Protein AF-A0AA39JXA2-F1 (afdb_monomer_lite)

Secondary structure (DSSP, 8-state):
-PPPP-EEEEEEEE-SSS-EEEE-TTS-EEEE-TT-EEEE---EEEEEEETTEEEEEEEEETTEEEEEE-S---TT--EEEEEEE-

Radius of gyration: 12.96 Å; chains: 1; bounding box: 42×24×29 Å

Organism: Armillaria tabescens (NCBI:txid1929756)

Sequence (86 aa):
MSVFIAVTSFTITNAGTVDGVISDPGGAITQLPVHASASFAIPGPYTINLNNVIGATMNFNDGNLNINKAAGTVPGAEFTVAVTVA

Structure (mmCIF, N/CA/C/O backbone):
data_AF-A0AA39JXA2-F1
#
_entry.id   AF-A0AA39JXA2-F1
#
loop_
_atom_site.group_PDB
_atom_site.id
_atom_site.type_symbol
_atom_site.label_atom_id
_atom_site.label_alt_id
_atom_site.label_comp_id
_atom_site.label_asym_id
_atom_site.label_entity_id
_atom_site.label_seq_id
_atom_site.pdbx_PDB_ins_code
_atom_site.Cartn_x
_atom_site.Cartn_y
_atom_site.Cartn_z
_atom_site.occupancy
_atom_site.B_iso_or_equiv
_atom_site.auth_seq_id
_atom_site.auth_comp_id
_atom_site.auth_asym_id
_atom_site.auth_atom_id
_atom_site.pdbx_PDB_model_num
ATOM 1 N N . MET A 1 1 ? 27.902 0.022 -2.547 1.00 61.91 1 MET A N 1
ATOM 2 C CA . MET A 1 1 ? 27.052 -0.433 -3.666 1.00 61.91 1 MET A CA 1
ATOM 3 C C . MET A 1 1 ? 25.620 -0.386 -3.167 1.00 61.91 1 MET A C 1
ATOM 5 O O . MET A 1 1 ? 25.354 -1.022 -2.157 1.00 61.91 1 MET A O 1
ATOM 9 N N . SER A 1 2 ? 24.752 0.421 -3.775 1.00 68.69 2 SER A N 1
ATOM 10 C CA . SER A 1 2 ? 23.333 0.479 -3.399 1.00 68.69 2 SER A CA 1
ATOM 11 C C . SER A 1 2 ? 22.556 -0.500 -4.271 1.00 68.69 2 SER A C 1
ATOM 13 O O . SER A 1 2 ? 22.764 -0.527 -5.483 1.00 68.69 2 SER A O 1
ATOM 15 N N . VAL A 1 3 ? 21.708 -1.321 -3.657 1.00 67.56 3 VAL A N 1
ATOM 16 C CA . VAL A 1 3 ? 20.793 -2.221 -4.366 1.00 67.56 3 VAL A CA 1
ATOM 17 C C . VAL A 1 3 ? 19.465 -1.492 -4.523 1.00 67.56 3 VAL A C 1
ATOM 19 O O . VAL A 1 3 ? 18.920 -1.002 -3.536 1.00 67.56 3 VAL A O 1
ATOM 22 N N . PHE A 1 4 ? 18.966 -1.410 -5.753 1.00 69.12 4 PHE A N 1
ATOM 23 C CA . PHE A 1 4 ? 17.616 -0.934 -6.036 1.00 69.12 4 PHE A CA 1
ATOM 24 C C . PHE A 1 4 ? 16.694 -2.143 -6.137 1.00 69.12 4 PHE A C 1
ATOM 26 O O . PHE A 1 4 ? 17.000 -3.100 -6.846 1.00 69.12 4 PHE A O 1
ATOM 33 N N . ILE A 1 5 ? 15.593 -2.103 -5.396 1.00 70.94 5 ILE A N 1
ATOM 34 C CA . ILE A 1 5 ? 14.585 -3.157 -5.383 1.00 70.94 5 ILE A CA 1
ATOM 35 C C . ILE A 1 5 ? 13.444 -2.684 -6.274 1.00 70.94 5 ILE A C 1
ATOM 37 O O . ILE A 1 5 ? 12.869 -1.642 -5.989 1.00 70.94 5 ILE A O 1
ATOM 41 N N . ALA A 1 6 ? 13.111 -3.416 -7.336 1.00 77.31 6 ALA A N 1
ATOM 42 C CA . ALA A 1 6 ? 11.966 -3.076 -8.173 1.00 77.31 6 ALA A CA 1
ATOM 43 C C . ALA A 1 6 ? 10.676 -3.555 -7.497 1.00 77.31 6 ALA A C 1
ATOM 45 O O . ALA A 1 6 ? 10.463 -4.754 -7.327 1.00 77.31 6 ALA A O 1
ATOM 46 N N . VAL A 1 7 ? 9.811 -2.619 -7.109 1.00 79.62 7 VAL A N 1
ATOM 47 C CA . VAL A 1 7 ? 8.466 -2.939 -6.617 1.00 79.62 7 VAL A CA 1
ATOM 48 C C . VAL A 1 7 ? 7.511 -2.920 -7.807 1.00 79.62 7 VAL A C 1
ATOM 50 O O . VAL A 1 7 ? 7.474 -1.937 -8.539 1.00 79.62 7 VAL A O 1
ATOM 53 N N . THR A 1 8 ? 6.754 -3.995 -8.013 1.00 84.75 8 THR A N 1
ATOM 54 C CA . THR A 1 8 ? 5.851 -4.163 -9.170 1.00 84.75 8 THR A CA 1
ATOM 55 C C . THR A 1 8 ? 4.389 -3.914 -8.834 1.00 84.75 8 THR A C 1
ATOM 57 O O . THR A 1 8 ? 3.613 -3.504 -9.694 1.00 84.75 8 THR A O 1
ATOM 60 N N . SER A 1 9 ? 4.006 -4.139 -7.581 1.00 88.06 9 SER A N 1
ATOM 61 C CA . SER A 1 9 ? 2.672 -3.844 -7.067 1.00 88.06 9 SER A CA 1
ATOM 62 C C . SER A 1 9 ? 2.702 -3.689 -5.556 1.00 88.06 9 SER A C 1
ATOM 64 O O . SER A 1 9 ? 3.640 -4.122 -4.883 1.00 88.06 9 SER A O 1
ATOM 66 N N . PHE A 1 10 ? 1.642 -3.121 -5.000 1.00 88.50 10 PHE A N 1
ATOM 67 C CA . PHE A 1 10 ? 1.426 -3.074 -3.564 1.00 88.50 10 PHE A CA 1
ATOM 68 C C . PHE A 1 10 ? -0.043 -3.322 -3.230 1.00 88.50 10 PHE A C 1
ATOM 70 O O . PHE A 1 10 ? -0.929 -3.196 -4.071 1.00 88.50 10 PHE A O 1
ATOM 77 N N . THR A 1 11 ? -0.303 -3.702 -1.986 1.00 91.00 11 THR A N 1
ATOM 78 C CA . THR A 1 11 ? -1.649 -3.882 -1.443 1.00 91.00 11 THR A CA 1
ATOM 79 C C . THR A 1 11 ? -1.790 -3.046 -0.186 1.00 91.00 11 THR A C 1
ATOM 81 O O . THR A 1 11 ? -0.923 -3.094 0.686 1.00 91.00 11 THR A O 1
ATOM 84 N N . ILE A 1 12 ? -2.876 -2.283 -0.099 1.00 90.31 12 ILE A N 1
ATOM 85 C CA . ILE A 1 12 ? -3.262 -1.543 1.100 1.00 90.31 12 ILE A CA 1
ATOM 86 C C . ILE A 1 12 ? -4.383 -2.319 1.779 1.00 90.31 12 ILE A C 1
ATOM 88 O O . ILE A 1 12 ? -5.404 -2.598 1.154 1.00 90.31 12 ILE A O 1
ATOM 92 N N . THR A 1 13 ? -4.202 -2.622 3.061 1.00 91.12 13 THR A N 1
ATOM 93 C CA . THR A 1 13 ? -5.215 -3.259 3.905 1.00 91.12 13 THR A CA 1
ATOM 94 C C . THR A 1 13 ? -5.642 -2.293 4.998 1.00 91.12 13 THR A C 1
ATOM 96 O O . THR A 1 13 ? -4.795 -1.788 5.737 1.00 91.12 13 THR A O 1
ATOM 99 N N . ASN A 1 14 ? -6.947 -2.057 5.117 1.00 90.56 14 ASN A N 1
ATOM 100 C CA . ASN A 1 14 ? -7.547 -1.355 6.245 1.00 90.56 14 ASN A CA 1
ATOM 101 C C . ASN A 1 14 ? -7.752 -2.341 7.398 1.00 90.56 14 ASN A C 1
ATOM 103 O O . ASN A 1 14 ? -8.712 -3.106 7.406 1.00 90.56 14 ASN A O 1
ATOM 107 N N . ALA A 1 15 ? -6.834 -2.349 8.359 1.00 89.12 15 ALA A N 1
ATOM 108 C CA . ALA A 1 15 ? -6.947 -3.167 9.566 1.00 89.12 15 ALA A CA 1
ATOM 109 C C . ALA A 1 15 ? -7.758 -2.467 10.673 1.00 89.12 15 ALA A C 1
ATOM 111 O O . ALA A 1 15 ? -8.079 -3.087 11.685 1.00 89.12 15 ALA A O 1
ATOM 112 N N . GLY A 1 16 ? -8.082 -1.188 10.471 1.00 87.38 16 GLY A N 1
ATOM 113 C CA . GLY A 1 16 ? -8.785 -0.348 11.424 1.00 87.38 16 GLY A CA 1
ATOM 114 C C . GLY A 1 16 ? -10.292 -0.579 11.475 1.00 87.38 16 GLY A C 1
ATOM 115 O O . GLY A 1 16 ? -10.832 -1.492 10.861 1.00 87.38 16 GLY A O 1
ATOM 116 N N . THR A 1 17 ? -10.975 0.298 12.206 1.00 89.12 17 THR A N 1
ATOM 117 C CA . THR A 1 17 ? -12.433 0.304 12.411 1.00 89.12 17 THR A CA 1
ATOM 118 C C . THR A 1 17 ? -13.139 1.445 11.674 1.00 89.12 17 THR A C 1
ATOM 120 O O . THR A 1 17 ? -14.325 1.688 11.898 1.00 89.12 17 THR A O 1
ATOM 123 N N . VAL A 1 18 ? -12.417 2.160 10.807 1.00 88.44 18 VAL A N 1
ATOM 124 C CA . VAL A 1 18 ? -12.924 3.306 10.046 1.00 88.44 18 VAL A CA 1
ATOM 125 C C . VAL A 1 18 ? -12.788 3.040 8.557 1.00 88.44 18 VAL A C 1
ATOM 127 O O . VAL A 1 18 ? -11.702 2.690 8.102 1.00 88.44 18 VAL A O 1
ATOM 130 N N . ASP A 1 19 ? -13.861 3.249 7.800 1.00 89.88 19 ASP A N 1
ATOM 131 C CA . ASP A 1 19 ? -13.839 3.123 6.344 1.00 89.88 19 ASP A CA 1
ATOM 132 C C . ASP A 1 19 ? -12.953 4.193 5.691 1.00 89.88 19 ASP A C 1
ATOM 134 O O . ASP A 1 19 ? -12.852 5.342 6.142 1.00 89.88 19 ASP A O 1
ATOM 138 N N . GLY A 1 20 ? -12.315 3.804 4.590 1.00 89.75 20 GLY A N 1
ATOM 139 C CA . GLY A 1 20 ? -11.453 4.665 3.800 1.00 89.75 20 GLY A CA 1
ATOM 140 C C . GLY A 1 20 ? -11.843 4.704 2.328 1.00 89.75 20 GLY A C 1
ATOM 141 O O . GLY A 1 20 ? -12.589 3.872 1.815 1.00 89.75 20 GLY A O 1
ATOM 142 N N . VAL A 1 21 ? -11.287 5.680 1.629 1.00 92.19 21 VAL A N 1
ATOM 143 C CA . VAL A 1 21 ? -11.341 5.815 0.178 1.00 92.19 21 VAL A CA 1
ATOM 144 C C . VAL A 1 21 ? -9.928 6.080 -0.318 1.00 92.19 21 VAL A C 1
ATOM 146 O O . VAL A 1 21 ? -9.236 6.942 0.221 1.00 92.19 21 VAL A O 1
ATOM 149 N N . ILE A 1 22 ? -9.502 5.347 -1.341 1.00 92.06 22 ILE A N 1
ATOM 150 C CA . ILE A 1 22 ? -8.204 5.519 -1.990 1.00 92.06 22 ILE A CA 1
ATOM 151 C C . ILE A 1 22 ? -8.427 6.165 -3.350 1.00 92.06 22 ILE A C 1
ATOM 153 O O . ILE A 1 22 ? -9.181 5.644 -4.169 1.00 92.06 22 ILE A O 1
ATOM 157 N N . SER A 1 23 ? -7.745 7.276 -3.590 1.00 93.31 23 SER A N 1
ATOM 158 C CA . SER A 1 23 ? -7.617 7.884 -4.912 1.00 93.31 23 SER A CA 1
ATOM 159 C C . SER A 1 23 ? -6.266 7.509 -5.501 1.00 93.31 23 SER A C 1
ATOM 161 O O . SER A 1 23 ? -5.239 7.767 -4.868 1.00 93.31 23 SER A O 1
ATOM 163 N N . ASP A 1 24 ? -6.276 6.889 -6.679 1.00 93.06 24 ASP A N 1
ATOM 164 C CA . ASP A 1 24 ? -5.066 6.489 -7.396 1.00 93.06 24 ASP A CA 1
ATOM 165 C C . ASP A 1 24 ? -4.548 7.594 -8.349 1.00 93.06 24 ASP A C 1
ATOM 167 O O . ASP A 1 24 ? -5.253 8.578 -8.604 1.00 93.06 24 ASP A O 1
ATOM 171 N N . PRO A 1 25 ? -3.323 7.456 -8.897 1.00 92.25 25 PRO A N 1
ATOM 172 C CA . PRO A 1 25 ? -2.749 8.428 -9.831 1.00 92.25 25 PRO A CA 1
ATOM 173 C C . PRO A 1 25 ? -3.529 8.586 -11.144 1.00 92.25 25 PRO A C 1
ATOM 175 O O . PRO A 1 25 ? -3.407 9.613 -11.808 1.00 92.25 25 PRO A O 1
ATOM 178 N N . GLY A 1 26 ? -4.308 7.574 -11.537 1.00 92.50 26 GLY A N 1
ATOM 179 C CA . GLY A 1 26 ? -5.174 7.598 -12.717 1.00 92.50 26 GLY A CA 1
ATOM 180 C C . GLY A 1 26 ? -6.514 8.299 -12.473 1.00 92.50 26 GLY A C 1
ATOM 181 O O . GLY A 1 26 ? -7.295 8.461 -13.410 1.00 92.50 26 GLY A O 1
ATOM 182 N N . GLY A 1 27 ? -6.781 8.724 -11.235 1.00 91.25 27 GLY A N 1
ATOM 183 C CA . GLY A 1 27 ? -8.029 9.353 -10.817 1.00 91.25 27 GLY A CA 1
ATOM 184 C C . GLY A 1 27 ? -9.131 8.362 -10.442 1.00 91.25 27 GLY A C 1
ATOM 185 O O . GLY A 1 27 ? -10.245 8.795 -10.140 1.00 91.25 27 GLY A O 1
ATOM 186 N N . ALA A 1 28 ? -8.859 7.053 -10.435 1.00 94.44 28 ALA A N 1
ATOM 187 C CA . ALA A 1 28 ? -9.833 6.080 -9.973 1.00 94.44 28 ALA A CA 1
ATOM 188 C C . ALA A 1 28 ? -9.980 6.158 -8.451 1.00 94.44 28 ALA A C 1
ATOM 190 O O . ALA A 1 28 ? -9.023 6.375 -7.701 1.00 94.44 28 ALA A O 1
ATOM 191 N N . ILE A 1 29 ? -11.217 5.976 -7.997 1.00 93.94 29 ILE A N 1
ATOM 192 C CA . ILE A 1 29 ? -11.582 6.030 -6.588 1.00 93.94 29 ILE A CA 1
ATOM 193 C C . ILE A 1 29 ? -12.010 4.633 -6.159 1.00 93.94 29 ILE A C 1
ATOM 195 O O . ILE A 1 29 ? -12.998 4.096 -6.657 1.00 93.94 29 ILE A O 1
ATOM 199 N N . THR A 1 30 ? -11.273 4.058 -5.215 1.00 94.56 30 THR A N 1
ATOM 200 C CA . THR A 1 30 ? -11.555 2.743 -4.638 1.00 94.56 30 THR A CA 1
ATOM 201 C C . THR A 1 30 ? -12.053 2.918 -3.212 1.00 94.56 30 THR A C 1
ATOM 203 O O . THR A 1 30 ? -11.362 3.504 -2.379 1.00 94.56 30 THR A O 1
ATOM 206 N N . GLN A 1 31 ? -13.247 2.409 -2.909 1.00 94.25 31 GLN A N 1
ATOM 207 C CA . GLN A 1 31 ? -13.678 2.297 -1.518 1.00 94.25 31 GLN A CA 1
ATOM 208 C C . GLN A 1 31 ? -12.890 1.193 -0.816 1.00 94.25 31 GLN A C 1
ATOM 210 O O . GLN A 1 31 ? -12.708 0.109 -1.365 1.00 94.25 31 GLN A O 1
ATOM 215 N N . LEU A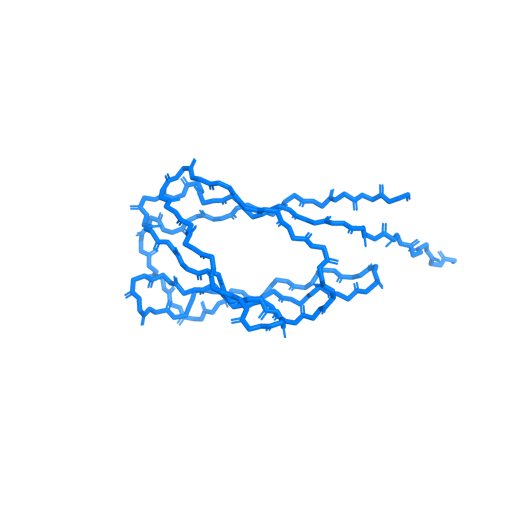 1 32 ? -12.453 1.473 0.408 1.00 92.44 32 LEU A N 1
ATOM 216 C CA . LEU A 1 32 ? -11.718 0.545 1.252 1.00 92.44 32 LEU A CA 1
ATOM 217 C C . LEU A 1 32 ? -12.431 0.403 2.609 1.00 92.44 32 LEU A C 1
ATOM 219 O O . LEU A 1 32 ? -12.078 1.104 3.567 1.00 92.44 32 LEU A O 1
ATOM 223 N N . PRO A 1 33 ? -13.442 -0.483 2.694 1.00 92.88 33 PRO A N 1
ATOM 224 C CA . PRO A 1 33 ? -14.148 -0.756 3.939 1.00 92.88 33 PRO A CA 1
ATOM 225 C C . PRO A 1 33 ? -13.228 -1.265 5.054 1.00 92.88 33 PRO A C 1
ATOM 227 O O . PRO A 1 33 ? -12.097 -1.700 4.814 1.00 92.88 33 PRO A O 1
ATOM 230 N N . VAL A 1 34 ? -13.733 -1.253 6.282 1.00 91.06 34 VAL A N 1
ATOM 231 C CA . VAL A 1 34 ? -13.119 -1.925 7.433 1.00 91.06 34 VAL A CA 1
ATOM 232 C C . VAL A 1 34 ? -12.775 -3.384 7.106 1.00 91.06 34 VAL A C 1
ATOM 234 O O . VAL A 1 34 ? -13.588 -4.120 6.549 1.00 91.06 34 VAL A O 1
ATOM 237 N N . HIS A 1 35 ? -11.557 -3.801 7.458 1.00 90.38 35 HIS A N 1
ATOM 238 C CA . HIS A 1 35 ? -11.018 -5.146 7.210 1.00 90.38 35 HIS A CA 1
ATOM 239 C C . HIS A 1 35 ? -10.953 -5.555 5.728 1.00 90.38 35 HIS A C 1
ATOM 241 O O . HIS A 1 35 ? -10.869 -6.744 5.417 1.00 90.38 35 HIS A O 1
ATOM 247 N N . ALA A 1 36 ? -10.957 -4.585 4.809 1.00 93.56 36 ALA A N 1
ATOM 248 C CA . ALA A 1 36 ? -10.790 -4.820 3.381 1.00 93.56 36 ALA A CA 1
ATOM 249 C C . ALA A 1 36 ? -9.366 -4.511 2.902 1.00 93.56 36 ALA A C 1
ATOM 251 O O . ALA A 1 36 ? -8.595 -3.795 3.551 1.00 93.56 36 ALA A O 1
ATOM 252 N N . SER A 1 37 ? -9.032 -5.028 1.722 1.00 93.25 37 SER A N 1
ATOM 253 C CA . SER A 1 37 ? -7.782 -4.747 1.026 1.00 93.25 37 SER A CA 1
ATOM 254 C C . SER A 1 37 ? -8.019 -4.376 -0.436 1.00 93.25 37 SER A C 1
ATOM 256 O O . SER A 1 37 ? -9.008 -4.781 -1.047 1.00 93.25 37 SER A O 1
ATOM 258 N N . ALA A 1 38 ? -7.099 -3.593 -0.994 1.00 93.25 38 ALA A N 1
ATOM 259 C CA . ALA A 1 38 ? -7.070 -3.238 -2.406 1.00 93.25 38 ALA A CA 1
ATOM 260 C C . ALA A 1 38 ? -5.628 -3.250 -2.923 1.00 93.25 38 ALA A C 1
ATOM 262 O O . ALA A 1 38 ? -4.707 -2.822 -2.220 1.00 93.25 38 ALA A O 1
ATOM 263 N N . SER A 1 39 ? -5.437 -3.745 -4.145 1.00 92.69 39 SER A N 1
ATOM 264 C CA . SER A 1 39 ? -4.125 -3.885 -4.781 1.00 92.69 39 SER A CA 1
ATOM 265 C C . SER A 1 39 ? -3.968 -2.912 -5.940 1.00 92.69 39 SER A C 1
ATOM 267 O O . SER A 1 39 ? -4.904 -2.680 -6.702 1.00 92.69 39 SER A O 1
ATOM 269 N N . PHE A 1 40 ? -2.760 -2.379 -6.087 1.00 91.38 40 PHE A N 1
ATOM 270 C CA . PHE A 1 40 ? -2.435 -1.342 -7.054 1.00 91.38 40 PHE A CA 1
ATOM 271 C C . PHE A 1 40 ? -1.046 -1.580 -7.653 1.00 91.38 40 PHE A C 1
ATOM 273 O O . PHE A 1 40 ? -0.171 -2.174 -7.021 1.00 91.38 40 PHE A O 1
ATOM 280 N N . ALA A 1 41 ? -0.845 -1.106 -8.881 1.00 89.12 41 ALA A N 1
ATOM 281 C CA . ALA A 1 41 ? 0.414 -1.257 -9.615 1.00 89.12 41 ALA A CA 1
ATOM 282 C C . ALA A 1 41 ? 0.775 -0.018 -10.455 1.00 89.12 41 ALA A C 1
ATOM 284 O O . ALA A 1 41 ? 1.706 -0.062 -11.251 1.00 89.12 41 ALA A O 1
ATOM 285 N N . ILE A 1 42 ? 0.031 1.085 -10.312 1.00 89.75 42 ILE A N 1
ATOM 286 C CA . ILE A 1 42 ? 0.238 2.296 -11.115 1.00 89.75 42 ILE A CA 1
ATOM 287 C C . ILE A 1 42 ? 1.226 3.214 -10.384 1.00 89.75 42 ILE A C 1
ATOM 289 O O . ILE A 1 42 ? 0.927 3.606 -9.254 1.00 89.75 42 ILE A O 1
ATOM 293 N N . PRO A 1 43 ? 2.369 3.593 -10.980 1.00 87.94 43 PRO A N 1
ATOM 294 C CA . PRO A 1 43 ? 3.267 4.584 -10.393 1.00 87.94 43 PRO A CA 1
ATOM 295 C C . PRO A 1 43 ? 2.582 5.942 -10.181 1.00 87.94 43 PRO A C 1
ATOM 297 O O . PRO A 1 43 ? 1.844 6.420 -11.041 1.00 87.94 43 PRO A O 1
ATOM 300 N N . GLY A 1 44 ? 2.843 6.582 -9.044 1.00 89.62 44 GLY A N 1
ATOM 301 C CA . GLY A 1 44 ? 2.398 7.927 -8.702 1.00 89.62 44 GLY A CA 1
ATOM 302 C C . GLY A 1 44 ? 1.910 8.084 -7.254 1.00 89.62 44 GLY A C 1
ATOM 303 O O . GLY A 1 44 ? 2.071 7.181 -6.425 1.00 89.62 44 GLY A O 1
ATOM 304 N N . PRO A 1 45 ? 1.333 9.255 -6.930 1.00 90.25 45 PRO A N 1
ATOM 305 C CA . PRO A 1 45 ? 0.769 9.545 -5.618 1.00 90.25 45 PRO A CA 1
ATOM 306 C C . PRO A 1 45 ? -0.630 8.934 -5.436 1.00 90.25 45 PRO A C 1
ATOM 308 O O . PRO A 1 45 ? -1.531 9.150 -6.241 1.00 90.25 45 PRO A O 1
ATOM 311 N N . TYR A 1 46 ? -0.828 8.248 -4.318 1.00 91.50 46 TYR A N 1
ATOM 312 C CA . TYR A 1 46 ? -2.100 7.740 -3.819 1.00 91.50 46 TYR A CA 1
ATOM 313 C C . TYR A 1 46 ? -2.500 8.524 -2.575 1.00 91.50 46 TYR A C 1
ATOM 315 O O . TYR A 1 46 ? -1.678 8.762 -1.684 1.00 91.50 46 TYR A O 1
ATOM 323 N N . THR A 1 47 ? -3.773 8.896 -2.480 1.00 89.88 47 THR A N 1
ATOM 324 C CA . THR A 1 47 ? -4.315 9.584 -1.299 1.00 89.88 47 THR A CA 1
ATOM 325 C C . THR A 1 47 ? -5.354 8.716 -0.617 1.00 89.88 47 THR A C 1
ATOM 327 O O . THR A 1 47 ? -6.274 8.229 -1.270 1.00 89.88 47 THR A O 1
ATOM 330 N N . ILE A 1 48 ? -5.216 8.543 0.697 1.00 88.44 48 ILE A N 1
ATOM 331 C CA . ILE A 1 48 ? -6.168 7.813 1.533 1.00 88.44 48 ILE A CA 1
ATOM 332 C C . ILE A 1 48 ? -6.993 8.823 2.330 1.00 88.44 48 ILE A C 1
ATOM 334 O O . ILE A 1 48 ? -6.459 9.554 3.168 1.00 88.44 48 ILE A O 1
ATOM 338 N N . ASN A 1 49 ? -8.301 8.824 2.090 1.00 87.56 49 ASN A N 1
ATOM 339 C CA . ASN A 1 49 ? -9.289 9.650 2.772 1.00 87.56 49 ASN A CA 1
ATOM 340 C C . ASN A 1 49 ? -10.126 8.786 3.720 1.00 87.56 49 ASN A C 1
ATOM 342 O O . ASN A 1 49 ? -10.785 7.848 3.291 1.00 87.56 49 ASN A O 1
ATOM 346 N N . LEU A 1 50 ? -10.117 9.117 5.004 1.00 86.19 50 LEU A N 1
ATOM 347 C CA . LEU A 1 50 ? -10.859 8.470 6.085 1.00 86.19 50 LEU A CA 1
ATOM 348 C C . LEU A 1 50 ? -12.047 9.342 6.478 1.00 86.19 50 LEU A C 1
ATOM 350 O O . LEU A 1 50 ? -11.806 10.450 6.941 1.00 86.19 50 LEU A O 1
ATOM 354 N N . ASN A 1 51 ? -13.300 8.895 6.342 1.00 78.94 51 ASN A N 1
ATOM 355 C CA . ASN A 1 51 ? -14.483 9.679 6.758 1.00 78.94 51 ASN A CA 1
ATOM 356 C C . ASN A 1 51 ? -14.392 11.196 6.434 1.00 78.94 51 ASN A C 1
ATOM 358 O O . ASN A 1 51 ? -14.676 12.043 7.280 1.00 78.94 51 ASN A O 1
ATOM 362 N N . ASN A 1 52 ? -13.968 11.545 5.211 1.00 66.44 52 ASN A N 1
ATOM 363 C CA . ASN A 1 52 ? -13.751 12.926 4.733 1.00 66.44 52 ASN A CA 1
ATOM 364 C C . ASN A 1 52 ? -12.588 13.710 5.386 1.00 66.44 52 ASN A C 1
ATOM 366 O O . ASN A 1 52 ? -12.539 14.936 5.301 1.00 66.44 52 ASN A O 1
ATOM 370 N N . VAL A 1 53 ? -11.625 13.019 5.992 1.00 75.12 53 VAL A N 1
ATOM 371 C CA . VAL A 1 53 ? -10.347 13.551 6.486 1.00 75.12 53 VAL A CA 1
ATOM 372 C C . VAL A 1 53 ? -9.208 12.867 5.729 1.00 75.12 53 VAL A C 1
ATOM 374 O O . VAL A 1 53 ? -9.189 11.646 5.600 1.00 75.12 53 VAL A O 1
ATOM 377 N N . ILE A 1 54 ? -8.233 13.628 5.234 1.00 77.00 54 ILE A N 1
ATOM 378 C CA . ILE A 1 54 ? -7.049 13.048 4.583 1.00 77.00 54 ILE A CA 1
ATOM 379 C C . ILE A 1 54 ? -6.198 12.36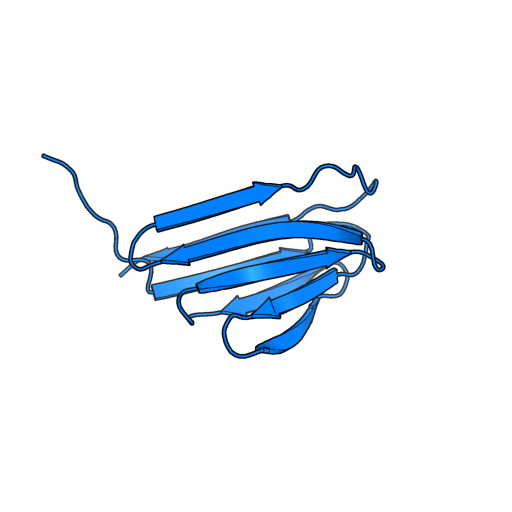0 5.661 1.00 77.00 54 ILE A C 1
ATOM 381 O O . ILE A 1 54 ? -5.735 13.015 6.592 1.00 77.00 54 ILE A O 1
ATOM 385 N N . GLY A 1 55 ? -6.017 11.040 5.556 1.00 73.81 55 GLY A N 1
ATOM 386 C CA . GLY A 1 55 ? -5.335 10.216 6.561 1.00 73.81 55 GLY A CA 1
ATOM 387 C C . GLY A 1 55 ? -3.869 9.916 6.233 1.00 73.81 55 GLY A C 1
ATOM 388 O O . GLY A 1 55 ? -3.021 9.903 7.129 1.00 73.81 55 GLY A O 1
ATOM 389 N N . ALA A 1 56 ? -3.549 9.689 4.956 1.00 80.38 56 ALA A N 1
ATOM 390 C CA . ALA A 1 56 ? -2.185 9.432 4.497 1.00 80.38 56 ALA A CA 1
ATOM 391 C C . ALA A 1 56 ? -2.024 9.679 2.991 1.00 80.38 56 ALA A C 1
ATOM 393 O O . ALA A 1 56 ? -2.967 9.516 2.214 1.00 80.38 56 ALA A O 1
ATOM 394 N N . THR A 1 57 ? -0.799 9.997 2.586 1.00 83.94 57 THR A N 1
ATOM 395 C CA . THR A 1 57 ? -0.375 10.025 1.185 1.00 83.94 57 THR A CA 1
ATOM 396 C C . THR A 1 57 ? 0.737 9.011 0.992 1.00 83.94 57 THR A C 1
ATOM 398 O O . THR A 1 57 ? 1.681 8.934 1.781 1.00 83.94 57 THR A O 1
ATOM 401 N N . MET A 1 58 ? 0.630 8.236 -0.074 1.00 84.06 58 MET A N 1
ATOM 402 C CA . MET A 1 58 ? 1.620 7.257 -0.477 1.00 84.06 58 MET A CA 1
ATOM 403 C C . MET A 1 58 ? 2.145 7.635 -1.851 1.00 84.06 58 MET A C 1
ATOM 405 O O . MET A 1 58 ? 1.358 7.848 -2.758 1.00 84.06 58 MET A O 1
ATOM 409 N N . ASN A 1 59 ? 3.459 7.661 -2.028 1.00 85.75 59 ASN A N 1
ATOM 410 C CA . ASN A 1 59 ? 4.056 7.811 -3.349 1.00 85.75 59 ASN A CA 1
ATOM 411 C C . ASN A 1 59 ? 4.684 6.486 -3.753 1.00 85.75 59 ASN A C 1
ATOM 413 O O . ASN A 1 59 ? 5.592 5.999 -3.072 1.00 85.75 59 ASN A O 1
ATOM 417 N N . PHE A 1 60 ? 4.188 5.932 -4.854 1.00 84.00 60 PHE A N 1
ATOM 418 C CA . PHE A 1 60 ? 4.701 4.720 -5.461 1.00 84.00 60 PHE A CA 1
ATOM 419 C C . PHE A 1 60 ? 5.491 5.085 -6.716 1.00 84.00 60 PHE A C 1
ATOM 421 O O . PHE A 1 60 ? 4.905 5.392 -7.743 1.00 84.00 60 PHE A O 1
ATOM 428 N N . ASN A 1 61 ? 6.817 5.076 -6.643 1.00 78.50 61 ASN A N 1
ATOM 429 C CA . ASN A 1 61 ? 7.674 5.286 -7.810 1.00 78.50 61 ASN A CA 1
ATOM 430 C C . ASN A 1 61 ? 8.539 4.042 -7.992 1.00 78.50 61 ASN A C 1
ATOM 432 O O . ASN A 1 61 ? 8.828 3.376 -6.999 1.00 78.50 61 ASN A O 1
ATOM 436 N N . ASP A 1 62 ? 8.972 3.746 -9.218 1.00 68.06 62 ASP A N 1
ATOM 437 C CA . ASP A 1 62 ? 9.774 2.557 -9.525 1.00 68.06 62 ASP A CA 1
ATOM 438 C C . ASP A 1 62 ? 10.921 2.367 -8.513 1.00 68.06 62 ASP A C 1
ATOM 440 O O . ASP A 1 62 ? 11.923 3.084 -8.502 1.00 68.06 62 ASP A O 1
ATOM 444 N N . GLY A 1 63 ? 10.714 1.405 -7.613 1.00 62.50 63 GLY A N 1
ATOM 445 C CA . GLY A 1 63 ? 11.647 0.978 -6.576 1.00 62.50 63 GLY A CA 1
ATOM 446 C C . GLY A 1 63 ? 11.699 1.765 -5.264 1.00 62.50 63 GLY A C 1
ATOM 447 O O . GLY A 1 63 ? 12.500 1.411 -4.403 1.00 62.50 63 GLY A O 1
ATOM 448 N N . ASN A 1 64 ? 10.839 2.767 -5.055 1.00 68.25 64 ASN A N 1
ATOM 449 C CA . ASN A 1 64 ? 10.712 3.469 -3.775 1.00 68.25 64 ASN A CA 1
ATOM 450 C C . ASN A 1 64 ? 9.244 3.647 -3.364 1.00 68.25 64 ASN A C 1
ATOM 452 O O . ASN A 1 64 ? 8.423 4.167 -4.120 1.00 68.25 64 ASN A O 1
ATOM 456 N N . LEU A 1 65 ? 8.944 3.286 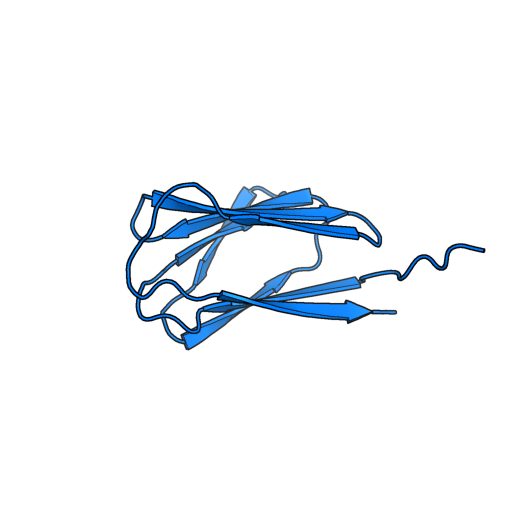-2.114 1.00 75.38 65 LEU A N 1
ATOM 457 C CA . LEU A 1 65 ? 7.654 3.516 -1.474 1.00 75.38 65 LEU A CA 1
ATOM 458 C C . LEU A 1 65 ? 7.830 4.501 -0.318 1.00 75.38 65 LEU A C 1
ATOM 460 O O . LEU A 1 65 ? 8.463 4.177 0.684 1.00 75.38 65 LEU A O 1
ATOM 464 N N . ASN A 1 66 ? 7.232 5.683 -0.442 1.00 79.31 66 ASN A N 1
ATOM 465 C CA . ASN A 1 66 ? 7.205 6.672 0.633 1.00 79.31 66 ASN A CA 1
ATOM 466 C C . ASN A 1 66 ? 5.785 6.785 1.188 1.00 79.31 66 ASN A C 1
ATOM 468 O O . ASN A 1 66 ? 4.856 7.074 0.434 1.00 79.31 66 ASN A O 1
ATOM 472 N N . ILE A 1 67 ? 5.626 6.590 2.498 1.00 76.00 67 ILE A N 1
ATOM 473 C CA . ILE A 1 67 ? 4.341 6.714 3.196 1.00 76.00 67 ILE A CA 1
ATOM 474 C C . ILE A 1 67 ? 4.427 7.903 4.144 1.00 76.00 67 ILE A C 1
ATOM 476 O O . ILE A 1 67 ? 5.173 7.881 5.121 1.00 76.00 67 ILE A O 1
ATOM 480 N N . ASN A 1 68 ? 3.624 8.925 3.872 1.00 76.31 68 ASN A N 1
ATOM 481 C CA . ASN A 1 68 ? 3.491 10.095 4.723 1.00 76.31 68 ASN A CA 1
ATOM 482 C C . ASN A 1 68 ? 2.119 10.056 5.391 1.00 76.31 68 ASN A C 1
ATOM 484 O O . ASN A 1 68 ? 1.089 10.237 4.738 1.00 76.31 68 ASN A O 1
ATOM 488 N N . LYS A 1 69 ? 2.091 9.817 6.703 1.00 70.06 69 LYS A N 1
ATOM 489 C CA . LYS A 1 69 ? 0.862 9.948 7.489 1.00 70.06 69 LYS A CA 1
ATOM 490 C C . LYS A 1 69 ? 0.519 11.434 7.629 1.00 70.06 69 LYS A C 1
ATOM 492 O O . LYS A 1 69 ? 1.374 12.224 8.024 1.00 70.06 69 LYS A O 1
ATOM 497 N N . ALA A 1 70 ? -0.717 11.810 7.311 1.00 67.19 70 ALA A N 1
ATOM 498 C CA . ALA A 1 70 ? -1.179 13.181 7.492 1.00 67.19 70 ALA A CA 1
ATOM 499 C C . ALA A 1 70 ? -1.399 13.497 8.984 1.00 67.19 70 ALA A C 1
ATOM 501 O O . ALA A 1 70 ? -1.617 12.605 9.809 1.00 67.19 70 ALA A O 1
ATOM 502 N N . ALA A 1 71 ? -1.344 14.784 9.338 1.00 50.34 71 ALA A N 1
ATOM 503 C CA . ALA A 1 71 ? -1.626 15.250 10.691 1.00 50.34 71 ALA A CA 1
ATOM 504 C C . ALA A 1 71 ? -3.139 15.186 10.963 1.00 50.34 71 ALA A C 1
ATOM 506 O O . ALA A 1 71 ? -3.903 16.033 10.512 1.00 50.34 71 ALA A O 1
ATOM 507 N N . GLY A 1 72 ? -3.567 14.158 11.690 1.00 58.78 72 GLY A N 1
ATOM 508 C CA . GLY A 1 72 ? -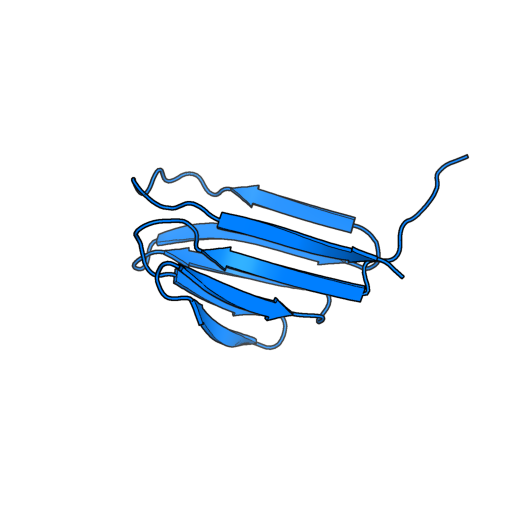4.964 13.942 12.051 1.00 58.78 72 GLY A CA 1
ATOM 509 C C . GLY A 1 72 ? -5.132 12.552 12.642 1.00 58.78 72 GLY A C 1
ATOM 510 O O . GLY A 1 72 ? -5.111 11.548 11.933 1.00 58.78 72 GLY A O 1
ATOM 511 N N . THR A 1 73 ? -5.240 12.464 13.963 1.00 61.09 73 THR A N 1
ATOM 512 C CA . THR A 1 73 ? -5.474 11.187 14.637 1.00 61.09 73 THR A CA 1
ATOM 513 C C . THR A 1 73 ? -6.958 10.871 14.516 1.00 61.09 73 THR A C 1
ATOM 515 O O . THR A 1 73 ? -7.750 11.351 15.318 1.00 61.09 73 THR A O 1
ATOM 518 N N . VAL A 1 74 ? -7.353 10.101 13.501 1.00 73.19 74 VAL A N 1
ATOM 519 C CA . VAL A 1 74 ? -8.662 9.435 13.497 1.00 73.19 74 VAL A CA 1
ATOM 520 C C . VAL A 1 74 ? -8.512 8.181 14.364 1.00 73.19 74 VAL A C 1
ATOM 522 O O . VAL A 1 74 ? -7.781 7.268 13.966 1.00 73.19 74 VAL A O 1
ATOM 525 N N . PRO A 1 75 ? -9.107 8.122 15.571 1.00 74.69 75 PRO A N 1
ATOM 526 C CA . PRO A 1 75 ? -8.996 6.945 16.424 1.00 74.69 75 PRO A CA 1
ATOM 527 C C . PRO A 1 75 ? -9.542 5.712 15.696 1.00 74.69 75 PRO A C 1
ATOM 529 O O . PRO A 1 75 ? -10.601 5.782 15.078 1.00 74.69 75 PRO A O 1
ATOM 532 N N . GLY A 1 76 ? -8.808 4.599 15.748 1.00 76.44 76 GLY A N 1
ATOM 533 C CA . GLY A 1 76 ? -9.188 3.356 15.070 1.00 76.44 76 GLY A CA 1
ATOM 534 C C . GLY A 1 76 ? -8.798 3.266 13.590 1.00 76.44 76 GLY A C 1
ATOM 535 O O . GLY A 1 76 ? -9.057 2.237 12.980 1.00 76.44 76 GLY A O 1
ATOM 536 N N . ALA A 1 77 ? -8.158 4.282 13.000 1.00 78.94 77 ALA A N 1
ATOM 537 C CA . ALA A 1 77 ? -7.611 4.175 11.647 1.00 78.94 77 ALA A CA 1
ATOM 538 C C . ALA A 1 77 ? -6.238 3.483 11.646 1.00 78.94 77 ALA A C 1
ATOM 540 O O . ALA A 1 77 ? -5.244 4.047 12.119 1.00 78.94 77 ALA A O 1
ATOM 541 N N . GLU A 1 78 ? -6.179 2.288 11.060 1.00 81.81 78 GLU A N 1
ATOM 542 C CA . GLU A 1 78 ? -4.972 1.471 10.954 1.00 81.81 78 GLU A CA 1
ATOM 543 C C . GLU A 1 78 ? -4.861 0.883 9.545 1.00 81.81 78 GLU A C 1
ATOM 545 O O . GLU A 1 78 ? -5.782 0.235 9.050 1.00 81.81 78 GLU A O 1
ATOM 550 N N . PHE A 1 79 ? -3.721 1.112 8.893 1.00 83.00 79 PHE A N 1
ATOM 551 C CA . PHE A 1 79 ? -3.448 0.592 7.558 1.00 83.00 79 PHE A CA 1
ATOM 552 C C . PHE A 1 79 ? -2.104 -0.102 7.523 1.00 83.00 79 PHE A C 1
ATOM 554 O O . PHE A 1 79 ? -1.126 0.385 8.089 1.00 83.00 79 PHE A O 1
ATOM 561 N N . THR A 1 80 ? -2.058 -1.204 6.788 1.00 86.44 80 THR A N 1
ATOM 562 C CA . THR A 1 80 ? -0.819 -1.903 6.456 1.00 86.44 80 THR A CA 1
ATOM 563 C C . THR A 1 80 ? -0.622 -1.888 4.950 1.00 86.44 80 THR A C 1
ATOM 565 O O . THR A 1 80 ? -1.585 -2.000 4.189 1.00 86.44 80 THR A O 1
ATOM 568 N N . VAL A 1 81 ? 0.633 -1.752 4.527 1.00 86.75 81 VAL A N 1
ATOM 569 C CA . VAL A 1 81 ? 1.023 -1.786 3.119 1.00 86.75 81 VAL A CA 1
ATOM 570 C C . VAL A 1 81 ? 1.952 -2.968 2.906 1.00 86.75 81 VAL A C 1
ATOM 572 O O . VAL A 1 81 ? 3.003 -3.054 3.537 1.00 86.75 81 VAL A O 1
ATOM 575 N N . ALA A 1 82 ? 1.564 -3.868 2.010 1.00 89.00 82 ALA A N 1
ATOM 576 C CA . ALA A 1 82 ? 2.403 -4.961 1.544 1.00 89.00 82 ALA A CA 1
ATOM 577 C C . ALA A 1 82 ? 2.922 -4.635 0.142 1.00 89.00 82 ALA A C 1
ATOM 579 O O . ALA A 1 82 ? 2.160 -4.166 -0.700 1.00 89.00 82 ALA A O 1
ATOM 580 N N . VAL A 1 83 ? 4.204 -4.893 -0.112 1.00 87.31 83 VAL A N 1
ATOM 581 C CA . VAL A 1 83 ? 4.846 -4.652 -1.410 1.00 87.31 83 VAL A CA 1
ATOM 582 C C . VAL A 1 83 ? 5.247 -5.967 -2.062 1.00 87.31 83 VAL A C 1
ATOM 584 O O . VAL A 1 83 ? 5.730 -6.881 -1.395 1.00 87.31 83 VAL A O 1
ATOM 587 N N . THR A 1 84 ? 5.064 -6.047 -3.373 1.00 86.94 84 THR A N 1
ATOM 588 C CA . THR A 1 84 ? 5.543 -7.147 -4.208 1.00 86.94 84 THR A CA 1
ATOM 589 C C . THR A 1 84 ? 6.789 -6.688 -4.945 1.00 86.94 84 THR A C 1
ATOM 591 O O . THR A 1 84 ? 6.776 -5.663 -5.623 1.00 86.94 84 THR A O 1
ATOM 594 N N . VAL A 1 85 ? 7.862 -7.456 -4.800 1.00 84.31 85 VAL A N 1
ATOM 595 C CA . VAL A 1 85 ? 9.169 -7.188 -5.400 1.00 84.31 85 VAL A CA 1
ATOM 596 C C . VAL A 1 85 ? 9.399 -8.164 -6.552 1.00 84.31 85 VAL A C 1
ATOM 598 O O . VAL A 1 85 ? 9.065 -9.342 -6.410 1.00 84.31 85 VAL A O 1
ATOM 601 N N . ALA A 1 86 ? 9.936 -7.670 -7.670 1.00 75.12 86 ALA A N 1
ATOM 602 C CA . ALA A 1 86 ? 10.416 -8.498 -8.782 1.00 75.12 86 ALA A CA 1
ATOM 603 C C . ALA A 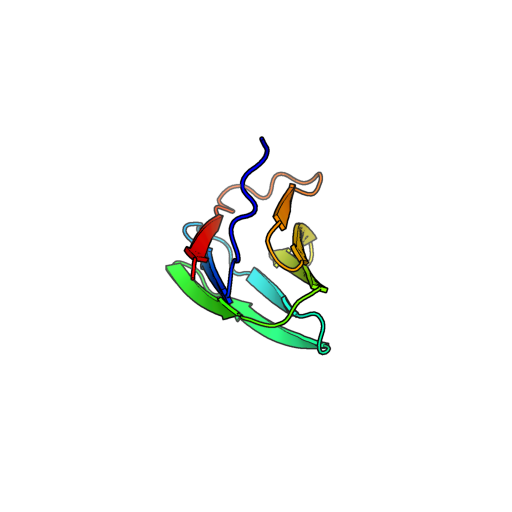1 86 ? 11.818 -9.065 -8.530 1.00 75.12 86 ALA A C 1
ATOM 605 O O . ALA A 1 86 ? 12.649 -8.348 -7.926 1.00 75.12 86 ALA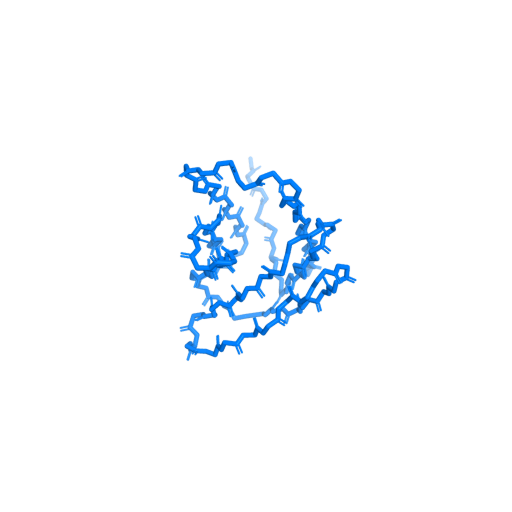 A O 1
#

pLDDT: mean 83.06, std 9.98, range [50.34, 94.56]

Foldseek 3Di:
DDDFWFWQKKKKFWCFQWKKWKQDPVRDIDTHHHRGMDMDGDAAKMWIATPNRTAWIWGHDGRDIDIGGDPDDPDRGDMDMGTDTD